Protein AF-A0A923ESG2-F1 (afdb_monomer)

Solvent-accessible surface area (backbone atoms only — not comparable to full-atom values): 3686 Å² total; per-residue (Å²): 133,69,75,90,70,91,51,55,87,90,38,67,57,32,54,39,55,53,51,26,41,51,26,48,52,51,18,54,50,27,52,65,46,32,84,74,52,87,52,68,66,60,30,53,51,22,50,49,49,20,52,52,27,46,52,52,26,51,52,37,54,55,50,53,76,74,109

pLDDT: mean 92.45, std 11.27, range [45.22, 98.81]

Mean predicted aligned error: 4.04 Å

Structure (mmCIF, N/CA/C/O backbone):
data_AF-A0A923ESG2-F1
#
_entry.id   AF-A0A923ESG2-F1
#
loop_
_atom_site.group_PDB
_atom_site.id
_atom_site.type_symbol
_atom_site.label_atom_id
_atom_site.label_alt_id
_atom_site.label_comp_id
_atom_site.label_asym_id
_atom_site.label_entity_id
_atom_site.label_seq_id
_atom_site.pdbx_PDB_ins_code
_atom_site.Cartn_x
_atom_site.Cartn_y
_atom_site.Cartn_z
_atom_site.occupancy
_atom_site.B_iso_or_equiv
_atom_site.auth_seq_id
_atom_site.auth_comp_id
_atom_site.auth_asym_id
_atom_site.auth_atom_id
_atom_site.pdbx_PDB_model_num
ATOM 1 N N . MET A 1 1 ? 1.583 -15.810 -1.316 1.00 45.22 1 MET A N 1
ATOM 2 C CA . MET A 1 1 ? 2.693 -16.520 -1.994 1.00 45.22 1 MET A CA 1
ATOM 3 C C . MET A 1 1 ? 3.277 -15.567 -3.015 1.00 45.22 1 MET A C 1
ATOM 5 O O . MET A 1 1 ? 2.534 -15.113 -3.871 1.00 45.22 1 MET A O 1
ATOM 9 N N . THR A 1 2 ? 4.551 -15.208 -2.880 1.00 54.97 2 THR A N 1
ATOM 10 C CA . THR A 1 2 ? 5.264 -14.376 -3.861 1.00 54.97 2 THR A CA 1
ATOM 11 C C . THR A 1 2 ? 5.418 -15.166 -5.165 1.00 54.97 2 THR A C 1
ATOM 13 O O . THR A 1 2 ? 5.710 -16.360 -5.104 1.00 54.97 2 THR A O 1
ATOM 16 N N . GLU A 1 3 ? 5.164 -14.536 -6.315 1.00 59.06 3 GLU A N 1
ATOM 17 C CA . GLU A 1 3 ? 5.250 -15.177 -7.636 1.00 59.06 3 GLU A CA 1
ATOM 18 C C . GLU A 1 3 ? 6.648 -15.795 -7.862 1.00 59.06 3 GLU A C 1
ATOM 20 O O . GLU A 1 3 ? 7.639 -15.233 -7.375 1.00 59.06 3 GLU A O 1
ATOM 25 N N . PRO A 1 4 ? 6.759 -16.942 -8.566 1.00 61.25 4 PRO A N 1
ATOM 26 C CA . PRO A 1 4 ? 8.053 -17.440 -9.013 1.00 61.25 4 PRO A CA 1
ATOM 27 C C . PRO A 1 4 ? 8.738 -16.357 -9.846 1.00 61.25 4 PRO A C 1
ATOM 29 O O . PRO A 1 4 ? 8.113 -15.715 -10.687 1.00 61.25 4 PRO A O 1
ATOM 32 N N . ASN A 1 5 ? 10.009 -16.125 -9.555 1.00 69.31 5 ASN A N 1
ATOM 33 C CA . ASN A 1 5 ? 10.776 -15.039 -10.128 1.00 69.31 5 ASN A CA 1
ATOM 34 C C . ASN A 1 5 ? 11.912 -15.627 -10.958 1.00 69.31 5 ASN A C 1
ATOM 36 O O . ASN A 1 5 ? 12.881 -16.134 -10.396 1.00 69.31 5 ASN A O 1
ATOM 40 N N . ASP A 1 6 ? 11.758 -15.585 -12.278 1.00 81.19 6 ASP A N 1
ATOM 41 C CA . ASP A 1 6 ? 12.680 -16.215 -13.228 1.00 81.19 6 ASP A CA 1
ATOM 42 C C . ASP A 1 6 ? 13.887 -15.324 -13.590 1.00 81.19 6 ASP A C 1
ATOM 44 O O . ASP A 1 6 ? 14.735 -15.722 -14.389 1.00 81.19 6 ASP A O 1
ATOM 48 N N . TYR A 1 7 ? 13.987 -14.118 -13.018 1.00 84.50 7 TYR A N 1
ATOM 49 C CA . TYR A 1 7 ? 15.104 -13.205 -13.270 1.00 84.50 7 TYR A CA 1
ATOM 50 C C . TYR A 1 7 ? 16.341 -13.566 -12.424 1.00 84.50 7 TYR A C 1
ATOM 52 O O . TYR A 1 7 ? 16.189 -13.960 -11.261 1.00 84.50 7 TYR A O 1
ATOM 60 N N . PRO A 1 8 ? 17.566 -13.410 -12.962 1.00 88.25 8 PRO A N 1
ATOM 61 C CA . PRO A 1 8 ? 18.797 -13.598 -12.196 1.00 88.25 8 PRO A CA 1
ATOM 62 C C . PRO A 1 8 ? 18.949 -12.524 -11.106 1.00 88.25 8 PRO A C 1
ATOM 64 O O . PRO A 1 8 ? 18.363 -11.451 -11.200 1.00 88.25 8 PRO A O 1
ATOM 67 N N . GLU A 1 9 ? 19.720 -12.812 -10.053 1.00 88.50 9 GLU A N 1
ATOM 68 C CA . GLU A 1 9 ? 19.811 -11.945 -8.862 1.00 88.50 9 GLU A CA 1
ATOM 69 C C . GLU A 1 9 ? 20.389 -10.548 -9.160 1.00 88.50 9 GLU A C 1
ATOM 71 O O . GLU A 1 9 ? 20.045 -9.591 -8.478 1.00 88.50 9 GLU A O 1
ATOM 76 N N . ASP A 1 10 ? 21.220 -10.396 -10.193 1.00 91.19 10 ASP A N 1
ATOM 77 C CA . ASP A 1 10 ? 21.755 -9.098 -10.622 1.00 91.19 10 ASP A CA 1
ATOM 78 C C . ASP A 1 10 ? 20.764 -8.266 -11.458 1.00 91.19 10 ASP A C 1
ATOM 80 O O . ASP A 1 1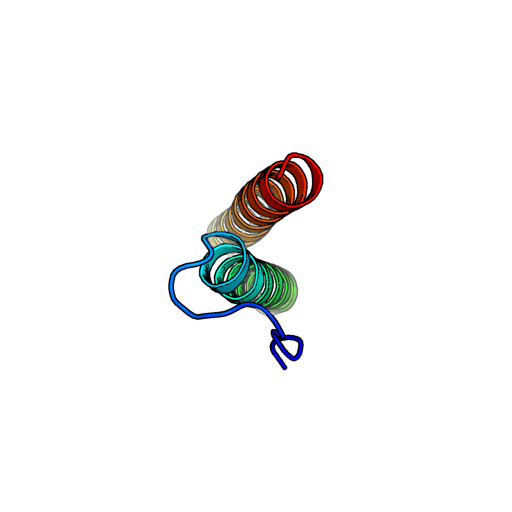0 ? 20.999 -7.078 -11.698 1.00 91.19 10 ASP A O 1
ATO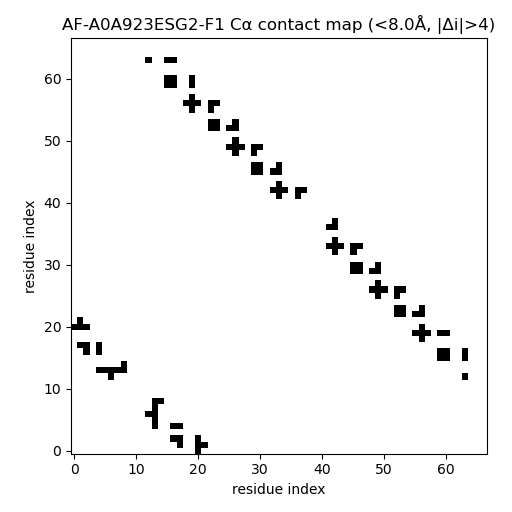M 84 N N . ASP A 1 11 ? 19.638 -8.854 -11.873 1.00 89.75 11 ASP A N 1
ATOM 85 C CA . ASP A 1 11 ? 18.578 -8.144 -12.580 1.00 89.75 11 ASP A CA 1
ATOM 86 C C . ASP A 1 11 ? 17.695 -7.379 -11.576 1.00 89.75 11 ASP A C 1
ATOM 88 O O . ASP A 1 11 ? 17.092 -7.985 -10.684 1.00 89.75 11 ASP A O 1
ATOM 92 N N . PRO A 1 12 ? 17.527 -6.050 -11.708 1.00 91.06 12 PRO A N 1
ATOM 93 C CA . PRO A 1 12 ? 16.665 -5.283 -10.810 1.00 91.06 12 PRO A CA 1
ATOM 94 C C . PRO A 1 12 ? 15.220 -5.807 -10.774 1.00 91.06 12 PRO A C 1
ATOM 96 O O . PRO A 1 12 ? 14.577 -5.716 -9.724 1.00 91.06 12 PRO A O 1
ATOM 99 N N . ARG A 1 13 ? 14.724 -6.424 -11.860 1.00 92.25 13 ARG A N 1
ATOM 100 C CA . ARG A 1 13 ? 13.391 -7.047 -11.923 1.00 92.25 13 ARG A CA 1
ATOM 101 C C . ARG A 1 13 ? 13.254 -8.216 -10.959 1.00 92.25 13 ARG A C 1
ATOM 103 O O . ARG A 1 13 ? 12.150 -8.460 -10.465 1.00 92.25 13 ARG A O 1
ATOM 110 N N . HIS A 1 14 ? 14.358 -8.891 -10.627 1.00 91.44 14 HIS A N 1
ATOM 111 C CA . HIS A 1 14 ? 14.364 -9.909 -9.587 1.00 91.44 14 HIS A CA 1
ATOM 112 C C . HIS A 1 14 ? 13.919 -9.297 -8.250 1.00 91.44 14 HIS A C 1
ATOM 114 O O . HIS A 1 14 ? 13.003 -9.780 -7.580 1.00 91.44 14 HIS A O 1
ATOM 120 N N . HIS A 1 15 ? 14.517 -8.179 -7.860 1.00 93.25 15 HIS A N 1
ATOM 121 C CA . HIS A 1 15 ? 14.200 -7.556 -6.582 1.00 93.25 15 HIS A CA 1
ATOM 122 C C . HIS A 1 15 ? 12.852 -6.835 -6.597 1.00 93.25 15 HIS A C 1
ATOM 124 O O . HIS A 1 15 ? 12.093 -6.963 -5.631 1.00 93.25 15 HIS A O 1
ATOM 130 N N . THR A 1 16 ? 12.513 -6.122 -7.676 1.00 94.69 16 THR A N 1
ATOM 131 C CA . THR A 1 16 ? 11.238 -5.392 -7.746 1.00 94.69 16 THR A CA 1
ATOM 132 C C . THR A 1 16 ? 10.040 -6.333 -7.754 1.00 94.69 16 THR A C 1
ATOM 134 O O . THR A 1 16 ? 9.082 -6.057 -7.037 1.00 94.69 16 THR A O 1
ATOM 137 N N . THR A 1 17 ? 10.122 -7.491 -8.424 1.00 93.44 17 THR A N 1
ATOM 138 C CA . THR A 1 17 ? 9.031 -8.483 -8.437 1.00 93.44 17 THR A CA 1
ATOM 139 C C . THR A 1 17 ? 8.747 -9.005 -7.027 1.00 93.44 17 THR A C 1
ATOM 141 O O . THR A 1 17 ? 7.594 -9.069 -6.588 1.00 93.44 17 THR A O 1
ATOM 144 N N . ARG A 1 18 ? 9.803 -9.324 -6.265 1.00 94.00 18 ARG A N 1
ATOM 145 C CA . ARG A 1 18 ? 9.672 -9.783 -4.876 1.00 94.00 18 ARG A CA 1
ATOM 146 C C . ARG A 1 18 ? 9.125 -8.688 -3.963 1.00 94.00 18 ARG A C 1
ATOM 148 O O . ARG A 1 18 ? 8.238 -8.961 -3.156 1.00 94.00 18 ARG A O 1
ATOM 155 N N . LEU A 1 19 ? 9.656 -7.469 -4.070 1.00 96.06 19 LEU A N 1
ATOM 156 C CA . LEU A 1 19 ? 9.217 -6.334 -3.257 1.00 96.06 19 LEU A CA 1
ATOM 157 C C . LEU A 1 19 ? 7.762 -5.962 -3.550 1.00 96.06 19 LEU A C 1
ATOM 159 O O . LEU A 1 19 ? 6.997 -5.768 -2.610 1.00 96.06 19 LEU A O 1
ATOM 163 N N . ARG A 1 20 ? 7.355 -5.955 -4.824 1.00 96.12 20 ARG A N 1
ATOM 164 C CA . ARG A 1 20 ? 5.966 -5.748 -5.245 1.00 96.12 20 ARG A CA 1
ATOM 165 C C . ARG A 1 20 ? 5.036 -6.749 -4.568 1.00 96.12 20 ARG A C 1
ATOM 167 O O . ARG A 1 20 ? 4.078 -6.341 -3.924 1.00 96.12 20 ARG A O 1
ATOM 174 N N . GLY A 1 21 ? 5.369 -8.040 -4.617 1.00 95.69 21 GLY A N 1
ATOM 175 C CA . GLY A 1 21 ? 4.561 -9.074 -3.969 1.00 95.69 21 GLY A CA 1
ATOM 176 C C . GLY A 1 21 ? 4.456 -8.920 -2.446 1.00 95.69 21 GLY A C 1
ATOM 177 O O . GLY A 1 21 ? 3.426 -9.266 -1.871 1.00 95.69 21 GLY A O 1
ATOM 178 N N . LEU A 1 22 ? 5.492 -8.408 -1.772 1.00 97.69 22 LEU A N 1
ATOM 179 C CA . LEU A 1 22 ? 5.439 -8.110 -0.334 1.00 97.69 22 LEU A CA 1
ATOM 180 C C . LEU A 1 22 ? 4.565 -6.885 -0.030 1.00 97.69 22 LEU A C 1
ATOM 182 O O . LEU A 1 22 ? 3.817 -6.903 0.944 1.00 97.69 22 LEU A O 1
ATOM 186 N N . LEU A 1 23 ? 4.639 -5.848 -0.866 1.00 98.44 23 LEU A N 1
ATOM 187 C CA . LEU A 1 23 ? 3.811 -4.648 -0.745 1.00 98.44 23 LEU A CA 1
ATOM 188 C C . LEU A 1 23 ? 2.328 -4.960 -0.966 1.00 98.44 23 LEU A C 1
ATOM 190 O O . LEU A 1 23 ? 1.498 -4.495 -0.189 1.00 98.44 23 LEU A O 1
ATOM 194 N N . ASP A 1 24 ? 2.003 -5.780 -1.968 1.00 98.12 24 ASP A N 1
ATOM 195 C CA . ASP A 1 24 ? 0.630 -6.224 -2.229 1.00 98.12 24 ASP A CA 1
ATOM 196 C C . ASP A 1 24 ? 0.075 -7.015 -1.027 1.00 98.12 24 ASP A C 1
ATOM 198 O O . ASP A 1 24 ? -1.005 -6.710 -0.525 1.00 98.12 24 ASP A O 1
ATOM 202 N N . GLN A 1 25 ? 0.859 -7.955 -0.479 1.00 98.19 25 GLN A N 1
ATOM 203 C CA . GLN A 1 25 ? 0.47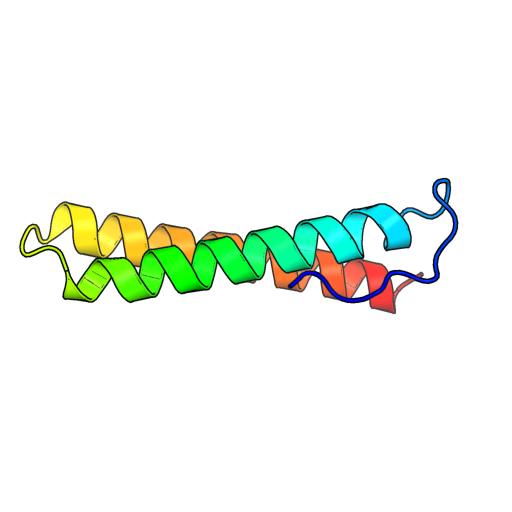6 -8.719 0.719 1.00 98.19 25 GLN A CA 1
ATOM 204 C C . GLN A 1 25 ? 0.258 -7.825 1.948 1.00 98.19 25 GLN A C 1
ATOM 206 O O . GLN A 1 25 ? -0.698 -8.025 2.696 1.00 98.19 25 GLN A O 1
ATOM 211 N N . LEU A 1 26 ? 1.129 -6.836 2.167 1.00 98.44 26 LEU A N 1
ATOM 212 C CA . LEU A 1 26 ? 0.977 -5.891 3.272 1.00 98.44 26 LEU A CA 1
ATOM 213 C C . LEU A 1 26 ? -0.275 -5.021 3.103 1.00 98.44 26 LEU A C 1
ATOM 215 O O . LEU A 1 26 ? -0.992 -4.796 4.076 1.00 98.44 26 LEU A O 1
ATOM 219 N N . ALA A 1 27 ? -0.559 -4.564 1.881 1.00 98.56 27 ALA A N 1
ATOM 220 C CA . ALA A 1 27 ? -1.7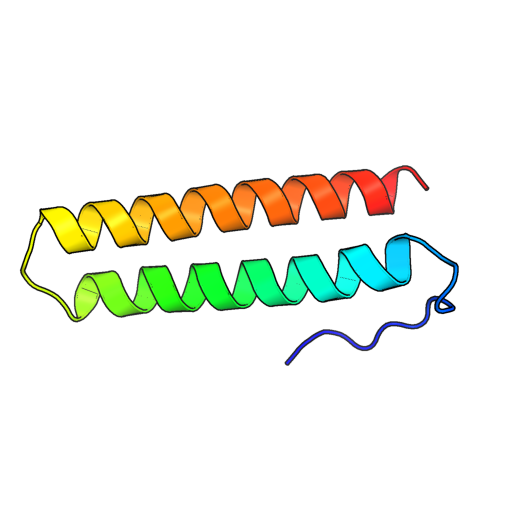52 -3.778 1.592 1.00 98.56 27 ALA A CA 1
ATOM 221 C C . ALA A 1 27 ? -3.040 -4.565 1.866 1.00 98.56 27 ALA A C 1
ATOM 223 O O . ALA A 1 27 ? -3.973 -4.033 2.469 1.00 98.56 27 ALA A O 1
ATOM 224 N N . ASP A 1 28 ? -3.080 -5.834 1.461 1.00 98.38 28 ASP A N 1
ATOM 225 C CA . ASP A 1 28 ? -4.236 -6.698 1.692 1.00 98.38 28 ASP A CA 1
ATOM 226 C C . ASP A 1 28 ? -4.432 -7.000 3.185 1.00 98.38 28 ASP A C 1
ATOM 228 O O . ASP A 1 28 ? -5.565 -6.996 3.669 1.00 98.38 28 ASP A O 1
ATOM 232 N N . HIS A 1 29 ? -3.346 -7.189 3.942 1.00 98.00 29 HIS A N 1
ATOM 233 C CA . HIS A 1 29 ? -3.421 -7.322 5.398 1.00 98.00 29 HIS A CA 1
ATOM 234 C C . HIS A 1 29 ? -3.941 -6.056 6.077 1.00 98.00 29 HIS A C 1
ATOM 236 O O . HIS A 1 29 ? -4.836 -6.155 6.913 1.00 98.00 29 HIS A O 1
ATOM 242 N N . ALA A 1 30 ? -3.438 -4.882 5.687 1.00 98.25 30 ALA A N 1
ATOM 243 C CA . ALA A 1 30 ? -3.895 -3.616 6.246 1.00 98.25 30 ALA A CA 1
ATOM 244 C C . ALA A 1 30 ? -5.404 -3.418 6.017 1.00 98.25 30 ALA A C 1
ATOM 246 O O . ALA A 1 30 ? -6.130 -3.135 6.963 1.00 98.25 30 ALA A O 1
ATOM 247 N N . LEU A 1 31 ? -5.909 -3.668 4.803 1.00 98.00 31 LEU A N 1
ATOM 248 C CA . LEU A 1 31 ? -7.350 -3.576 4.530 1.00 98.00 31 LEU A CA 1
ATOM 249 C C . LEU A 1 31 ? -8.176 -4.595 5.311 1.00 98.00 31 LEU A C 1
ATOM 251 O O . LEU A 1 31 ? -9.237 -4.251 5.819 1.00 98.00 31 LEU A O 1
ATOM 255 N N . ALA A 1 32 ? -7.691 -5.831 5.445 1.00 98.00 32 ALA A N 1
ATOM 256 C CA . ALA A 1 32 ? -8.382 -6.842 6.238 1.00 98.00 32 ALA A CA 1
ATOM 257 C C . ALA A 1 32 ? -8.457 -6.477 7.732 1.00 98.00 32 ALA A C 1
ATOM 259 O O . ALA A 1 32 ? -9.336 -6.976 8.434 1.00 98.00 32 ALA A O 1
ATOM 260 N N . ASP A 1 33 ? -7.537 -5.649 8.232 1.00 98.00 33 ASP A N 1
ATOM 261 C CA . ASP A 1 33 ? -7.510 -5.206 9.626 1.00 98.00 33 ASP A CA 1
ATOM 262 C C . ASP A 1 33 ? -8.411 -3.988 9.896 1.00 98.00 33 ASP A C 1
ATOM 264 O O . ASP A 1 33 ? -8.813 -3.799 11.045 1.00 98.00 33 ASP A O 1
ATOM 268 N N . VAL A 1 34 ? -8.818 -3.228 8.867 1.00 98.06 34 VAL A N 1
ATOM 269 C CA . VAL A 1 34 ? -9.792 -2.118 8.991 1.00 98.06 34 VAL A CA 1
ATOM 270 C C . VAL A 1 34 ? -11.095 -2.598 9.637 1.00 98.06 34 VAL A C 1
ATOM 272 O O . VAL A 1 34 ? -11.568 -1.990 10.597 1.00 98.06 34 VAL A O 1
ATOM 275 N N . ASP A 1 35 ? -11.627 -3.737 9.185 1.00 94.81 35 ASP A N 1
ATOM 276 C CA . ASP A 1 35 ? -12.886 -4.309 9.690 1.00 94.81 35 ASP A CA 1
ATOM 277 C C . ASP A 1 35 ? -12.753 -4.967 11.077 1.00 94.81 35 ASP A C 1
ATOM 279 O O . ASP A 1 35 ? -13.750 -5.341 11.699 1.00 94.81 35 ASP A O 1
ATOM 283 N N . LYS A 1 36 ? -11.523 -5.134 11.583 1.00 97.56 36 LYS A N 1
ATOM 284 C CA . LYS A 1 36 ? -11.246 -5.772 12.882 1.00 97.56 36 LYS A CA 1
ATOM 285 C C . LYS A 1 36 ? -11.103 -4.770 14.021 1.00 97.56 36 LYS A C 1
ATOM 287 O O . LYS A 1 36 ? -11.103 -5.177 15.184 1.00 97.56 36 LYS A O 1
ATOM 292 N N . VAL A 1 37 ? -10.957 -3.484 13.709 1.00 96.62 37 VAL A N 1
ATOM 293 C CA . VAL A 1 37 ? -10.753 -2.420 14.695 1.00 96.62 37 VAL A CA 1
ATOM 294 C C . VAL A 1 37 ? -11.908 -1.426 14.657 1.00 96.62 37 VAL A C 1
ATOM 296 O O . VAL A 1 37 ? -12.464 -1.138 13.605 1.00 96.62 37 VAL A O 1
ATOM 299 N N . SER A 1 38 ? -12.281 -0.896 15.823 1.00 97.31 38 SER A N 1
ATOM 300 C CA . SER A 1 38 ? -13.3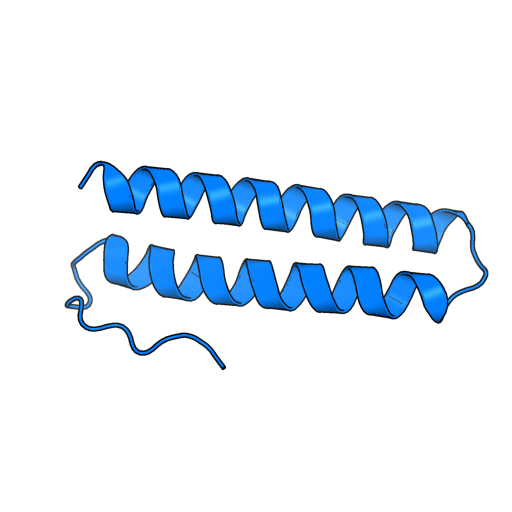43 0.118 15.947 1.00 97.31 38 SER A CA 1
ATOM 301 C C . SER A 1 38 ? -12.806 1.537 16.132 1.00 97.31 38 SER A C 1
ATOM 303 O O . SER A 1 38 ? -13.592 2.479 16.131 1.00 97.31 38 SER A O 1
ATOM 305 N N . ASP A 1 39 ? -11.493 1.696 16.332 1.00 98.38 39 ASP A N 1
ATOM 306 C CA . ASP A 1 39 ? -10.858 3.008 16.454 1.00 98.38 39 ASP A CA 1
ATOM 307 C C . ASP A 1 39 ? -10.755 3.680 15.072 1.00 98.38 39 ASP A C 1
ATOM 309 O O . ASP A 1 39 ? -10.047 3.157 14.205 1.00 98.38 39 ASP A O 1
ATOM 313 N N . PRO A 1 40 ? -11.404 4.839 14.848 1.00 98.00 40 PRO A N 1
ATOM 314 C CA . PRO A 1 40 ? -11.400 5.493 13.539 1.00 98.00 40 PRO A CA 1
ATOM 315 C C . PRO A 1 40 ? -10.004 5.923 13.070 1.00 98.00 40 PRO A C 1
ATOM 317 O O . PRO A 1 40 ? -9.736 5.963 11.870 1.00 98.00 40 PRO A O 1
ATOM 320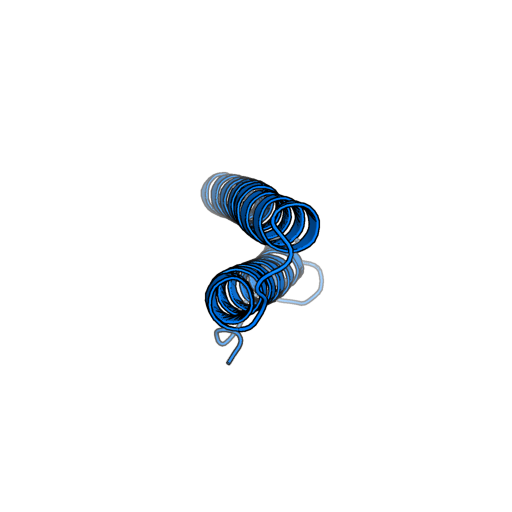 N N . GLY A 1 41 ? -9.098 6.241 14.002 1.00 98.38 41 GLY A N 1
ATOM 321 C CA . GLY A 1 41 ? -7.719 6.606 13.676 1.00 98.38 41 GLY A CA 1
ATOM 322 C C . GLY A 1 41 ? -6.924 5.423 13.123 1.00 98.38 41 GLY A C 1
ATOM 323 O O . GLY A 1 41 ? -6.234 5.557 12.113 1.00 98.38 41 GLY A O 1
ATOM 324 N N . ALA A 1 42 ? -7.059 4.253 13.747 1.00 98.25 42 ALA A N 1
ATOM 325 C CA . ALA A 1 42 ? -6.457 3.009 13.286 1.00 98.25 42 ALA A CA 1
ATOM 326 C C . ALA A 1 42 ? -7.003 2.581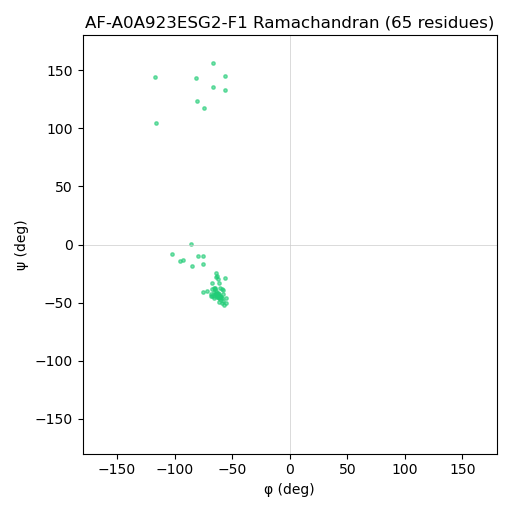 11.917 1.00 98.25 42 ALA A C 1
ATOM 328 O O . ALA A 1 42 ? -6.220 2.199 11.049 1.00 98.25 42 ALA A O 1
ATOM 329 N N . GLN A 1 43 ? -8.315 2.709 11.692 1.00 98.62 43 GLN A N 1
ATOM 330 C CA . GLN A 1 43 ? -8.926 2.441 10.384 1.00 98.62 43 GLN A CA 1
ATOM 331 C C . GLN A 1 43 ? -8.299 3.316 9.291 1.00 98.62 43 GLN A C 1
A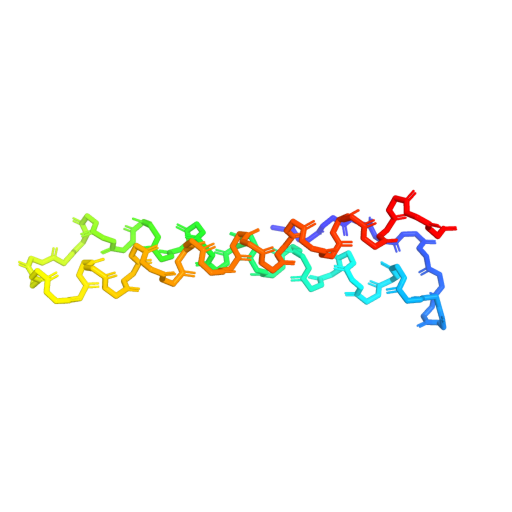TOM 333 O O . GLN A 1 43 ? -7.782 2.792 8.305 1.00 98.62 43 GLN A O 1
ATOM 338 N N . ALA A 1 44 ? -8.237 4.634 9.511 1.00 98.50 44 ALA A N 1
ATOM 339 C CA . ALA A 1 44 ? -7.632 5.567 8.560 1.00 98.50 44 ALA A CA 1
ATOM 340 C C . ALA A 1 44 ? -6.139 5.276 8.309 1.00 98.50 44 ALA A C 1
ATOM 342 O O . ALA A 1 44 ? -5.655 5.388 7.178 1.00 98.50 44 ALA A O 1
ATOM 343 N N . LEU A 1 45 ? -5.397 4.878 9.349 1.00 98.62 45 LEU A N 1
ATOM 344 C CA . LEU A 1 45 ? -3.997 4.473 9.223 1.00 98.62 45 LEU A CA 1
ATOM 345 C C . LEU A 1 45 ? -3.847 3.233 8.332 1.00 98.62 45 LEU A C 1
ATOM 347 O O . LEU A 1 45 ? -2.964 3.204 7.471 1.00 98.62 45 LEU A O 1
ATOM 351 N N . PHE A 1 46 ? -4.689 2.217 8.515 1.00 98.62 46 PHE A N 1
ATOM 352 C CA . PHE A 1 46 ? -4.647 0.992 7.718 1.00 98.62 46 PHE A CA 1
ATOM 353 C C . PHE A 1 46 ? -5.053 1.221 6.259 1.00 98.62 46 PHE A C 1
ATOM 355 O O . PHE A 1 46 ? -4.353 0.749 5.361 1.00 98.62 46 PHE A O 1
ATOM 362 N N . GLU A 1 47 ? -6.096 2.013 6.005 1.00 98.62 47 GLU A N 1
ATOM 363 C CA . GLU A 1 47 ? -6.482 2.423 4.648 1.00 98.62 47 GLU A CA 1
ATOM 364 C C . GLU A 1 47 ? -5.332 3.154 3.939 1.00 98.62 47 GLU A C 1
ATOM 366 O O . GLU A 1 47 ? -4.932 2.774 2.835 1.00 98.62 47 GLU A O 1
ATOM 371 N N . THR A 1 48 ? -4.723 4.135 4.615 1.00 98.69 48 THR A N 1
ATOM 372 C CA . THR A 1 48 ? -3.576 4.891 4.082 1.00 98.69 48 THR A CA 1
ATOM 373 C C . THR A 1 48 ? -2.374 3.979 3.825 1.00 98.69 48 THR A C 1
ATOM 375 O O . THR A 1 48 ? -1.701 4.092 2.799 1.00 98.69 48 THR A O 1
ATOM 378 N N . THR A 1 49 ? -2.098 3.043 4.738 1.00 98.69 49 THR A N 1
ATOM 379 C CA . THR A 1 49 ? -1.005 2.071 4.588 1.00 98.69 49 THR A CA 1
ATOM 380 C C . THR A 1 49 ? -1.206 1.226 3.334 1.00 98.69 49 THR A C 1
ATOM 382 O O . THR A 1 49 ? -0.269 1.058 2.548 1.00 98.69 49 THR A O 1
ATOM 385 N N . ALA A 1 50 ? -2.427 0.736 3.110 1.00 98.75 50 ALA A N 1
ATOM 386 C CA . ALA A 1 50 ? -2.757 -0.048 1.930 1.00 98.75 50 ALA A CA 1
ATOM 387 C C . ALA A 1 50 ? -2.612 0.759 0.635 1.00 98.75 50 ALA A C 1
ATOM 389 O O . ALA A 1 50 ? -2.050 0.258 -0.343 1.00 98.75 50 ALA A O 1
ATOM 390 N N . GLU A 1 51 ? -3.068 2.013 0.627 1.00 98.69 51 GLU A N 1
ATOM 391 C CA . GLU A 1 51 ? -2.951 2.903 -0.529 1.00 98.69 51 GLU A CA 1
ATOM 392 C C . GLU A 1 51 ? -1.485 3.161 -0.904 1.00 98.69 51 GLU A C 1
ATOM 394 O O . GLU A 1 51 ? -1.094 2.966 -2.059 1.00 98.69 51 GLU A O 1
ATOM 399 N N . VAL A 1 52 ? -0.647 3.526 0.071 1.00 98.81 52 VAL A N 1
ATOM 400 C CA . VAL A 1 52 ? 0.782 3.789 -0.160 1.00 98.81 52 VAL A CA 1
ATOM 401 C C . VAL A 1 52 ? 1.495 2.532 -0.657 1.00 98.81 52 VAL A C 1
ATOM 403 O O . VAL A 1 52 ? 2.248 2.601 -1.632 1.00 98.81 52 VAL A O 1
ATOM 406 N N . CYS A 1 53 ? 1.232 1.371 -0.048 1.00 98.75 5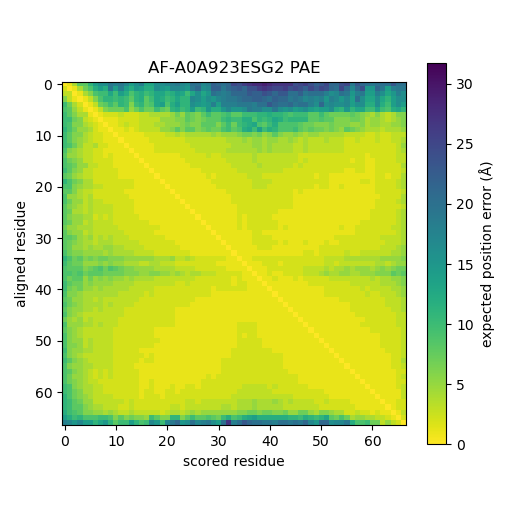3 CYS A N 1
ATOM 407 C CA . CYS A 1 53 ? 1.834 0.106 -0.472 1.00 98.75 53 CYS A CA 1
ATOM 408 C C . CYS A 1 53 ? 1.470 -0.238 -1.923 1.00 98.75 53 CYS A C 1
ATOM 410 O O . CYS A 1 53 ? 2.355 -0.567 -2.716 1.00 98.75 53 CYS A O 1
ATOM 412 N N . ARG A 1 54 ? 0.199 -0.074 -2.310 1.00 98.50 54 ARG A N 1
ATOM 413 C CA . ARG A 1 54 ? -0.254 -0.276 -3.697 1.00 98.50 54 ARG A CA 1
ATOM 414 C C . ARG A 1 54 ? 0.366 0.728 -4.667 1.00 98.50 54 ARG A C 1
ATOM 416 O O . ARG A 1 54 ? 0.723 0.355 -5.784 1.00 98.50 54 ARG A O 1
ATOM 423 N N . GLY A 1 55 ? 0.547 1.982 -4.251 1.00 98.44 55 GLY A N 1
ATOM 424 C CA . GLY A 1 55 ? 1.252 2.996 -5.037 1.00 98.44 55 GLY A CA 1
ATOM 425 C C . GLY A 1 55 ? 2.706 2.606 -5.329 1.00 98.44 55 GLY A C 1
ATOM 426 O O . GLY A 1 55 ? 3.156 2.686 -6.475 1.00 98.44 55 GLY A O 1
ATOM 427 N N . LEU A 1 56 ? 3.423 2.110 -4.317 1.00 98.50 56 LEU A N 1
ATOM 428 C CA . LEU A 1 56 ? 4.792 1.608 -4.463 1.00 98.50 56 LEU A CA 1
ATOM 429 C C . LEU A 1 56 ? 4.853 0.354 -5.350 1.00 98.50 56 LEU A C 1
ATOM 431 O O . LEU A 1 56 ? 5.680 0.291 -6.262 1.00 98.50 56 LEU A O 1
ATOM 435 N N . ALA A 1 57 ? 3.943 -0.604 -5.150 1.00 97.94 57 ALA A N 1
ATOM 436 C CA . ALA A 1 57 ? 3.823 -1.806 -5.977 1.00 97.94 57 ALA A CA 1
ATOM 437 C C . ALA A 1 57 ? 3.581 -1.457 -7.458 1.00 97.94 57 ALA A C 1
ATOM 439 O O . ALA A 1 57 ? 4.221 -2.006 -8.360 1.00 97.94 57 ALA A O 1
ATOM 440 N N . ALA A 1 58 ? 2.716 -0.474 -7.724 1.00 97.56 58 ALA A N 1
ATOM 441 C CA . ALA A 1 58 ? 2.465 0.028 -9.069 1.00 97.56 58 ALA A CA 1
ATOM 442 C C . ALA A 1 58 ? 3.699 0.712 -9.682 1.00 97.56 58 ALA A C 1
ATOM 444 O O . ALA A 1 58 ? 3.956 0.546 -10.877 1.00 97.56 58 ALA A O 1
ATOM 445 N N . ALA A 1 59 ? 4.477 1.461 -8.896 1.00 97.25 59 ALA A N 1
ATOM 446 C CA . ALA A 1 59 ? 5.722 2.072 -9.360 1.00 97.25 59 ALA A CA 1
ATOM 447 C C . ALA A 1 59 ? 6.771 1.014 -9.749 1.00 97.25 59 ALA A C 1
ATOM 449 O O . ALA A 1 59 ? 7.389 1.133 -10.808 1.00 97.25 59 ALA A O 1
ATOM 450 N N . MET A 1 60 ? 6.911 -0.052 -8.953 1.00 96.19 60 MET A N 1
ATOM 451 C CA . MET A 1 60 ? 7.777 -1.198 -9.262 1.00 96.19 60 MET A CA 1
ATOM 452 C C . MET A 1 60 ? 7.348 -1.895 -10.555 1.00 96.19 60 MET A C 1
ATOM 454 O O . MET A 1 60 ? 8.158 -2.058 -11.464 1.00 96.19 60 MET A O 1
ATOM 458 N N . ARG A 1 61 ? 6.048 -2.168 -10.715 1.00 95.25 61 ARG A N 1
ATOM 459 C CA . ARG A 1 61 ? 5.503 -2.747 -11.952 1.00 95.25 61 ARG A CA 1
ATOM 460 C C . ARG A 1 61 ? 5.773 -1.876 -13.186 1.00 95.25 61 ARG A C 1
ATOM 462 O O . ARG A 1 61 ? 6.045 -2.390 -14.268 1.00 95.25 61 ARG A O 1
ATOM 469 N N . ARG A 1 62 ? 5.701 -0.547 -13.053 1.00 95.12 62 ARG A N 1
ATOM 470 C CA . ARG A 1 62 ? 6.046 0.385 -14.145 1.00 95.12 62 ARG A CA 1
ATOM 471 C C . ARG A 1 62 ? 7.537 0.358 -14.484 1.00 95.12 62 ARG A C 1
ATOM 473 O O . ARG A 1 62 ? 7.881 0.567 -15.643 1.00 95.12 62 ARG A O 1
ATOM 480 N N . HIS A 1 63 ? 8.411 0.137 -13.504 1.00 91.88 63 HIS A N 1
ATOM 481 C CA . HIS A 1 63 ? 9.843 -0.044 -13.744 1.00 91.88 63 HIS A CA 1
ATOM 482 C C . HIS A 1 63 ? 10.126 -1.357 -14.491 1.00 91.88 63 HIS A C 1
ATOM 484 O O . HIS A 1 63 ? 10.847 -1.338 -15.487 1.00 91.88 63 HIS A O 1
ATOM 490 N N . GLU A 1 64 ? 9.479 -2.450 -14.077 1.00 91.56 64 GLU A N 1
ATOM 491 C CA . GLU A 1 64 ? 9.559 -3.771 -14.723 1.00 91.56 64 GLU A CA 1
ATOM 492 C C . GLU A 1 64 ? 9.137 -3.726 -16.197 1.00 91.56 64 GLU A C 1
ATOM 494 O O . GLU A 1 64 ? 9.765 -4.353 -17.033 1.00 91.56 64 GLU A O 1
ATOM 499 N N . GLN A 1 65 ? 8.104 -2.951 -16.545 1.00 90.19 65 GLN A N 1
ATOM 500 C CA . GLN A 1 65 ? 7.629 -2.822 -17.934 1.00 90.19 65 GLN A CA 1
ATOM 501 C C . GLN A 1 65 ? 8.523 -1.952 -18.828 1.00 90.19 65 GLN A C 1
ATOM 503 O O . GLN A 1 65 ? 8.364 -1.961 -20.047 1.00 90.19 65 GLN A O 1
ATOM 508 N N . ARG A 1 66 ? 9.411 -1.146 -18.237 1.00 86.69 66 ARG A N 1
ATOM 509 C CA . ARG A 1 66 ? 10.317 -0.249 -18.970 1.00 86.69 66 ARG A CA 1
ATOM 510 C C . ARG A 1 66 ? 11.676 -0.881 -19.272 1.00 86.69 66 ARG A C 1
ATOM 512 O O . ARG A 1 66 ? 12.420 -0.279 -20.045 1.00 86.69 66 ARG A O 1
ATOM 519 N N . THR A 1 67 ? 11.993 -2.012 -18.643 1.00 66.94 67 THR A N 1
ATOM 520 C CA . THR A 1 67 ? 13.318 -2.651 -18.635 1.00 66.94 67 THR A CA 1
ATOM 521 C C . THR A 1 67 ? 13.231 -4.053 -19.215 1.00 66.94 67 THR A C 1
ATOM 523 O O . THR A 1 67 ? 14.033 -4.374 -20.113 1.00 66.94 67 THR A O 1
#

Radius of gyration: 14.25 Å; Cα contacts (8 Å, |Δi|>4): 63; chains: 1; bounding box: 35×24×35 Å

Foldseek 3Di:
DQDDAPDDPPDVLSVLSRLLSVLQVQLVVLCVCLVVDPDVVSNVVSNVSNVVSNVSSVVSVVVVVVD

Secondary structure (DSSP, 8-state):
-PPP--S-TTSHHHHHHHHHHHHHHHHHHHHHHHTT---HHHHHHHHHHHHHHHHHHHHHHHHHTT-

Nearest PDB structures (foldseek):
  5l8f-assembly1_C  TM=8.454E-01  e=4.766E-01  Rhodospirillum rubrum ATCC 11170
  6suw-assembly3_V  TM=8.616E-01  e=6.341E-01  Rhodospirillum rubrum ATCC 11170
  5l89-assembly3_Z  TM=8.396E-01  e=7.525E-01  Rhodospirillum rubrum
  5n5e-assembly1_e  TM=7.987E-01  e=6.222E+00  Pyrococcus furiosus COM1
  2ib0-assembly1_B  TM=8.409E-01  e=8.764E+00  Mycobacterium tuberculosis

Sequence (67 aa):
MTEPNDYPEDDPRHHTTRLRGLLDQLADHALADVDKVSDPGAQALFETTAEVCRGLAAAMRRHEQRT